Protein AF-A0A7W7DVT3-F1 (afdb_monomer_lite)

Secondary structure (DSSP, 8-state):
--GGGPPPP-SSHHHHHHHHHHHHS-SEEEPPP-TTS---EEEPTTSPPSSPPPPPTTTPPTT-GGGTTS-TT----TTTS---------PPPPTTGGG-S---------TTTTTTTT-----S-----SSPPP-TTS-S------TT-----

Organism: NCBI:txid68233

Sequence (153 aa):
MYASRVMTPRGSTAVTGLELMTALHPPTRASEPDATGKRHSEHNPGSLGKDPVDCAPCEAPDGHPLLKDLPRFHVRGPAEKLFEEAYDWARPMTDAECTLLHLVGIDVNVAFAAGANGLIVGLGAPTHVKAPVFDPKLPGSWLVDLSHVDLSG

Radius of gyration: 21.46 Å; chains: 1; bounding box: 48×51×62 Å

Structure (mmCIF, N/CA/C/O backbone):
data_AF-A0A7W7DVT3-F1
#
_entry.id   AF-A0A7W7DVT3-F1
#
loop_
_atom_site.group_PDB
_atom_site.id
_atom_site.type_symbol
_atom_site.label_atom_id
_atom_site.label_alt_id
_atom_site.label_comp_id
_atom_site.label_asym_id
_atom_site.label_entity_id
_atom_site.label_seq_id
_atom_site.pdbx_PDB_ins_code
_atom_site.Cartn_x
_atom_site.Cartn_y
_atom_site.Cartn_z
_atom_site.occupancy
_atom_site.B_iso_or_equiv
_atom_site.auth_seq_id
_atom_site.auth_comp_id
_atom_site.auth_asym_id
_atom_site.auth_atom_id
_atom_site.pdbx_PDB_model_num
ATOM 1 N N . MET A 1 1 ? -2.915 30.188 2.195 1.00 45.78 1 MET A N 1
ATOM 2 C CA . MET A 1 1 ? -3.893 29.075 2.261 1.00 45.78 1 MET A CA 1
ATOM 3 C C . MET A 1 1 ? -3.450 27.789 1.552 1.00 45.78 1 MET A C 1
ATOM 5 O O . MET A 1 1 ? -4.008 26.755 1.874 1.00 45.78 1 MET A O 1
ATOM 9 N N . TYR A 1 2 ? -2.445 27.794 0.661 1.00 32.09 2 TYR A N 1
ATOM 10 C CA . TYR A 1 2 ? -1.896 26.548 0.086 1.00 32.09 2 TYR A CA 1
ATOM 11 C C . TYR A 1 2 ? -0.844 25.875 0.994 1.00 32.09 2 TYR A C 1
ATOM 13 O O . TYR A 1 2 ? -0.822 24.659 1.125 1.00 32.09 2 TYR A O 1
ATOM 21 N N . ALA A 1 3 ? -0.038 26.672 1.709 1.00 38.66 3 ALA A N 1
ATOM 22 C CA . ALA A 1 3 ? 1.042 26.199 2.586 1.00 38.66 3 ALA A CA 1
ATOM 23 C C . ALA A 1 3 ? 0.588 25.342 3.789 1.00 38.66 3 ALA A C 1
ATOM 25 O O . ALA A 1 3 ? 1.394 24.616 4.351 1.00 38.66 3 ALA A O 1
ATOM 26 N N . SER A 1 4 ? -0.693 25.381 4.171 1.00 41.47 4 SER A N 1
ATOM 27 C CA . SER A 1 4 ? -1.256 24.542 5.242 1.00 41.47 4 SER A CA 1
ATOM 28 C C . SER A 1 4 ? -1.693 23.149 4.770 1.00 41.47 4 SER A C 1
ATOM 30 O O . SER A 1 4 ? -2.184 22.367 5.575 1.00 41.47 4 SER A O 1
ATOM 32 N N . ARG A 1 5 ? -1.564 22.848 3.471 1.00 49.44 5 ARG A N 1
ATOM 33 C CA . ARG A 1 5 ? -1.848 21.530 2.873 1.00 49.44 5 ARG A CA 1
ATOM 34 C C . ARG A 1 5 ? -0.581 20.836 2.367 1.00 49.44 5 ARG A C 1
ATOM 36 O O . ARG A 1 5 ? -0.671 19.858 1.636 1.00 49.44 5 ARG A O 1
ATOM 43 N N . VAL A 1 6 ? 0.589 21.367 2.722 1.00 51.88 6 VAL A N 1
ATOM 44 C CA . VAL A 1 6 ? 1.885 20.816 2.330 1.00 51.88 6 VAL A CA 1
ATOM 45 C C . VAL A 1 6 ? 2.438 20.036 3.514 1.00 51.88 6 VAL A C 1
ATOM 47 O O . VAL A 1 6 ? 2.643 20.593 4.591 1.00 51.88 6 VAL A O 1
ATOM 50 N N . MET A 1 7 ? 2.659 18.743 3.314 1.00 59.69 7 MET A N 1
ATOM 51 C CA . MET A 1 7 ? 3.390 17.897 4.247 1.00 59.69 7 MET A CA 1
ATOM 52 C C . MET A 1 7 ? 4.846 17.831 3.797 1.00 59.69 7 MET A C 1
ATOM 54 O O . MET A 1 7 ? 5.118 17.611 2.618 1.00 59.69 7 MET A O 1
ATOM 58 N N . THR A 1 8 ? 5.784 18.012 4.727 1.00 60.88 8 THR A N 1
ATOM 59 C CA . THR A 1 8 ? 7.194 17.720 4.457 1.00 60.88 8 THR A CA 1
ATOM 60 C C . THR A 1 8 ? 7.326 16.227 4.155 1.00 60.88 8 THR A C 1
ATOM 62 O O . THR A 1 8 ? 6.941 15.432 5.019 1.00 60.88 8 THR A O 1
ATOM 65 N N . PRO A 1 9 ? 7.862 15.827 2.987 1.00 56.78 9 PRO A N 1
ATOM 66 C CA . PRO A 1 9 ? 8.040 14.421 2.662 1.00 56.78 9 PRO A CA 1
ATOM 67 C C . PRO A 1 9 ? 8.842 13.715 3.753 1.00 56.78 9 PRO A C 1
ATOM 69 O O . PRO A 1 9 ? 9.884 14.212 4.193 1.00 56.78 9 PRO A O 1
ATOM 72 N N . ARG A 1 10 ? 8.354 12.563 4.210 1.00 55.03 10 ARG A N 1
ATOM 73 C CA . ARG A 1 10 ? 9.084 11.707 5.148 1.00 55.03 10 ARG A CA 1
ATOM 74 C C . ARG A 1 10 ? 9.344 10.368 4.492 1.00 55.03 10 ARG A C 1
ATOM 76 O O . ARG A 1 10 ? 8.411 9.621 4.242 1.00 55.03 10 ARG A O 1
ATOM 83 N N . GLY A 1 11 ? 10.615 10.059 4.250 1.00 61.38 11 GLY A N 1
ATOM 84 C CA . GLY A 1 11 ? 11.004 8.807 3.607 1.00 61.38 11 GLY A CA 1
ATOM 85 C C . GLY A 1 11 ? 10.538 8.751 2.153 1.00 61.38 11 GLY A C 1
ATOM 86 O O . GLY A 1 11 ? 10.803 9.674 1.387 1.00 61.38 11 GLY A O 1
ATOM 87 N N . SER A 1 12 ? 9.871 7.661 1.776 1.00 59.03 12 SER A N 1
ATOM 88 C CA . SER A 1 12 ? 9.345 7.481 0.424 1.00 59.03 12 SER A CA 1
ATOM 89 C C . SER A 1 12 ? 8.022 8.225 0.207 1.00 59.03 12 SER A C 1
ATOM 91 O O . SER A 1 12 ? 7.350 8.702 1.129 1.00 59.03 12 SER A O 1
ATOM 93 N N . THR A 1 13 ? 7.620 8.292 -1.054 1.00 60.53 13 THR A N 1
ATOM 94 C CA . THR A 1 13 ? 6.351 8.872 -1.503 1.00 60.53 13 THR A CA 1
ATOM 95 C C . THR A 1 13 ? 5.156 8.103 -0.928 1.00 60.53 13 THR A C 1
ATOM 97 O O . THR A 1 13 ? 4.165 8.713 -0.531 1.00 60.53 13 THR A O 1
ATOM 100 N N . ALA A 1 14 ? 5.292 6.783 -0.757 1.00 63.56 14 ALA A N 1
ATOM 101 C CA . ALA A 1 14 ? 4.309 5.928 -0.094 1.00 63.56 14 ALA A CA 1
ATOM 102 C C . ALA A 1 14 ? 4.091 6.310 1.382 1.00 63.56 14 ALA A C 1
ATOM 104 O O . ALA A 1 14 ? 2.951 6.438 1.826 1.00 63.56 14 ALA A O 1
ATOM 105 N N . VAL A 1 15 ? 5.172 6.561 2.132 1.00 64.62 15 VAL A N 1
ATOM 106 C CA . VAL A 1 15 ? 5.085 6.991 3.541 1.00 64.62 15 VAL A CA 1
ATOM 107 C C . VAL A 1 15 ? 4.406 8.355 3.643 1.00 64.62 15 VAL A C 1
ATOM 109 O O . VAL A 1 15 ? 3.515 8.551 4.466 1.00 64.62 15 VAL A O 1
ATOM 112 N N . THR A 1 16 ? 4.767 9.282 2.757 1.00 64.81 16 THR A N 1
ATOM 113 C CA . THR A 1 16 ? 4.150 10.616 2.717 1.00 64.81 16 THR A CA 1
ATOM 114 C C . THR A 1 16 ? 2.659 10.543 2.349 1.00 64.81 16 THR A C 1
ATOM 116 O O . THR A 1 16 ? 1.845 11.262 2.927 1.00 64.81 16 THR A O 1
ATOM 119 N N . GLY A 1 17 ? 2.268 9.640 1.442 1.00 65.88 17 GLY A N 1
ATOM 120 C CA . GLY A 1 17 ? 0.866 9.389 1.095 1.00 65.88 17 GLY A CA 1
ATOM 121 C C . GLY A 1 17 ? 0.046 8.819 2.258 1.00 65.88 17 GLY A C 1
ATOM 122 O O . GLY A 1 17 ? -1.067 9.283 2.509 1.00 65.88 17 GLY A O 1
ATOM 123 N N . LEU A 1 18 ? 0.603 7.866 3.010 1.00 71.06 18 LEU A N 1
ATOM 124 C CA . LEU A 1 18 ? -0.043 7.280 4.191 1.00 71.06 18 LEU A CA 1
ATOM 125 C C . LEU A 1 18 ? -0.300 8.322 5.289 1.00 71.06 18 LEU A C 1
ATOM 127 O O . LEU A 1 18 ? -1.388 8.387 5.869 1.00 71.06 18 LEU A O 1
ATOM 131 N N . GLU A 1 19 ? 0.698 9.160 5.548 1.00 72.38 19 GLU A N 1
ATOM 132 C CA . GLU A 1 19 ? 0.609 10.262 6.504 1.00 72.38 19 GLU A CA 1
ATOM 133 C C . GLU A 1 19 ? -0.452 11.285 6.071 1.00 72.38 19 GLU A C 1
ATOM 135 O O . GLU A 1 19 ? -1.255 11.736 6.890 1.00 72.38 19 GLU A O 1
ATOM 140 N N . LEU A 1 20 ? -0.529 11.602 4.773 1.00 71.56 20 LEU A N 1
ATOM 141 C CA . LEU A 1 20 ? -1.568 12.480 4.234 1.00 71.56 20 LEU A CA 1
ATOM 142 C C . LEU A 1 20 ? -2.974 11.881 4.402 1.00 71.56 20 LEU A C 1
ATOM 144 O O . LEU A 1 20 ? -3.882 12.591 4.841 1.00 71.56 20 LEU A O 1
ATOM 148 N N . MET A 1 21 ? -3.161 10.591 4.098 1.00 72.31 21 MET A N 1
ATOM 149 C CA . MET A 1 21 ? -4.440 9.896 4.304 1.00 72.31 21 MET A CA 1
ATOM 150 C C . MET A 1 21 ? -4.856 9.912 5.777 1.00 72.31 21 MET A C 1
ATOM 152 O O . MET A 1 21 ? -6.007 10.211 6.086 1.00 72.31 21 MET A O 1
ATOM 156 N N . THR A 1 22 ? -3.911 9.674 6.686 1.00 75.50 22 THR A N 1
ATOM 157 C CA . THR A 1 22 ? -4.149 9.710 8.137 1.00 75.50 22 THR A CA 1
ATOM 158 C C . THR A 1 22 ? -4.497 11.119 8.621 1.00 75.50 22 THR A C 1
ATOM 160 O O . THR A 1 22 ? -5.393 11.288 9.446 1.00 75.50 22 THR A O 1
ATOM 163 N N . ALA A 1 23 ? -3.828 12.150 8.099 1.00 78.88 23 ALA A N 1
ATOM 164 C CA . ALA A 1 23 ? -4.093 13.539 8.465 1.00 78.88 23 ALA A CA 1
ATOM 165 C C . ALA A 1 23 ? -5.460 14.036 7.961 1.00 78.88 23 ALA A C 1
ATOM 167 O O . ALA A 1 23 ? -6.136 14.788 8.663 1.00 78.88 23 ALA A O 1
ATOM 168 N N . LEU A 1 24 ? -5.870 13.625 6.755 1.00 78.00 24 LEU A N 1
ATOM 169 C CA . LEU A 1 24 ? -7.168 13.984 6.171 1.00 78.00 24 LEU A CA 1
ATOM 170 C C . LEU A 1 24 ? -8.321 13.143 6.731 1.00 78.00 24 LEU A C 1
ATOM 172 O O . LEU A 1 24 ? -9.446 13.636 6.817 1.00 78.00 24 LEU A O 1
ATOM 17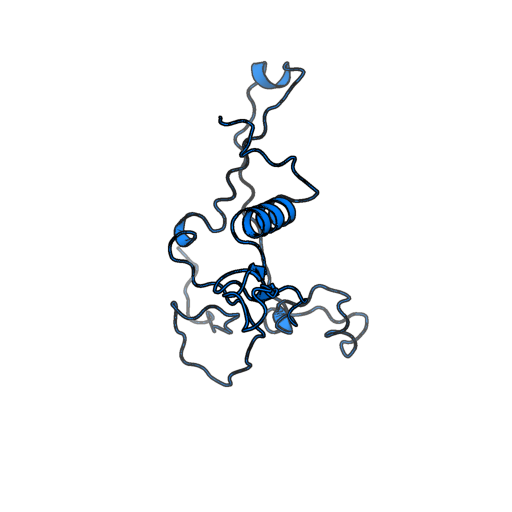6 N N . HIS A 1 25 ? -8.051 11.893 7.107 1.00 78.50 25 HIS A N 1
ATOM 177 C CA . HIS A 1 25 ? -9.048 10.945 7.586 1.00 78.50 25 HIS A CA 1
ATOM 178 C C . HIS A 1 25 ? -8.513 10.155 8.798 1.00 78.50 25 HIS A C 1
ATOM 180 O O . HIS A 1 25 ? -8.100 8.999 8.663 1.00 78.50 25 HIS A O 1
ATOM 186 N N . PRO A 1 26 ? -8.494 10.771 9.998 1.00 83.94 26 PRO A N 1
ATOM 187 C CA . PRO A 1 26 ? -7.863 10.183 11.176 1.00 83.94 26 PRO A CA 1
ATOM 188 C C . PRO A 1 26 ? -8.535 8.868 11.594 1.00 83.94 26 PRO A C 1
ATOM 190 O O . PRO A 1 26 ? -9.744 8.722 11.395 1.00 83.94 26 PRO A O 1
ATOM 193 N N . PRO A 1 27 ? -7.787 7.940 12.229 1.00 83.69 27 PRO A N 1
ATOM 194 C CA . PRO A 1 27 ? -8.247 6.586 12.560 1.00 83.69 27 PRO A CA 1
ATOM 195 C C . PRO A 1 27 ? -9.428 6.552 13.540 1.00 83.69 27 PRO A C 1
ATOM 197 O O . PRO A 1 27 ? -10.161 5.562 13.633 1.00 83.69 27 PRO A O 1
ATOM 200 N N . THR A 1 28 ? -9.606 7.637 14.296 1.00 88.38 28 THR A N 1
ATOM 201 C CA . THR A 1 28 ? -10.647 7.768 15.310 1.00 88.38 28 THR A CA 1
ATOM 202 C C . THR A 1 28 ? -11.378 9.097 15.207 1.00 88.38 28 THR A C 1
ATOM 204 O O . THR A 1 28 ? -10.762 10.131 14.944 1.00 88.38 28 THR A O 1
ATOM 207 N N . ARG A 1 29 ? -12.676 9.079 15.508 1.00 88.56 29 ARG A N 1
ATOM 208 C CA . ARG A 1 29 ? -13.543 10.248 15.677 1.00 88.56 29 ARG A CA 1
ATOM 209 C C . ARG A 1 29 ? -14.118 10.274 17.093 1.00 88.56 29 ARG A C 1
ATOM 211 O O . ARG A 1 29 ? -14.165 9.251 17.770 1.00 88.56 29 ARG A O 1
ATOM 218 N N . ALA A 1 30 ? -14.575 11.437 17.543 1.00 91.12 30 ALA A N 1
ATOM 219 C CA . ALA A 1 30 ? -15.290 11.531 18.811 1.00 91.12 30 ALA A CA 1
ATOM 220 C C . ALA A 1 30 ? -16.721 10.981 18.663 1.00 91.12 30 ALA A C 1
ATOM 222 O O . ALA A 1 30 ? -17.431 11.366 17.732 1.00 91.12 30 ALA A O 1
ATOM 223 N N . SER A 1 31 ? -17.145 10.127 19.594 1.00 89.81 31 SER A N 1
ATOM 224 C CA . SER A 1 31 ? -18.513 9.615 19.697 1.00 89.81 31 SER A CA 1
ATOM 225 C C . SER A 1 31 ? -19.520 10.727 20.000 1.00 89.81 31 SER A C 1
ATOM 227 O O . SER A 1 31 ? -19.157 11.865 20.342 1.00 89.81 31 SER A O 1
ATOM 229 N N . GLU A 1 32 ? -20.808 10.383 19.954 1.00 90.12 32 GLU A N 1
ATOM 230 C CA . GLU A 1 32 ? -21.819 11.166 20.664 1.00 90.12 32 GLU A CA 1
ATOM 231 C C . GLU A 1 32 ? -21.531 11.178 22.180 1.00 90.12 32 GLU A C 1
ATOM 233 O O . GLU A 1 32 ? -20.916 10.236 22.695 1.00 90.12 32 GLU A O 1
ATOM 238 N N . PRO A 1 33 ? -21.904 12.251 22.904 1.00 91.88 33 PRO A N 1
ATOM 239 C CA . PRO A 1 33 ? -21.742 12.304 24.352 1.00 91.88 33 PRO A CA 1
ATOM 240 C C . PRO A 1 33 ? -22.552 11.201 25.040 1.00 91.88 33 PRO A C 1
ATOM 242 O O . PRO A 1 33 ? -23.719 10.990 24.716 1.00 91.88 33 PRO A O 1
ATOM 245 N N . ASP A 1 34 ? -21.948 10.529 26.015 1.00 89.81 34 ASP A N 1
ATOM 246 C CA . ASP A 1 34 ? -22.655 9.582 26.873 1.00 89.81 34 ASP A CA 1
ATOM 247 C C . ASP A 1 34 ? -23.604 10.291 27.862 1.00 89.81 34 ASP A C 1
ATOM 249 O O . ASP A 1 34 ? -23.727 11.518 27.884 1.00 89.81 34 ASP A O 1
ATOM 253 N N . ALA A 1 35 ? -24.257 9.518 28.735 1.00 90.38 35 ALA A N 1
ATOM 254 C CA . ALA A 1 35 ? -25.168 10.041 29.757 1.00 90.38 35 ALA A CA 1
ATOM 255 C C . ALA A 1 35 ? -24.517 11.053 30.727 1.00 90.38 35 ALA A C 1
ATOM 257 O O . ALA A 1 35 ? -25.226 11.789 31.410 1.00 90.38 35 ALA A O 1
ATOM 258 N N . THR A 1 36 ? -23.182 11.106 30.789 1.00 91.12 36 THR A N 1
ATOM 259 C CA . THR A 1 36 ? -22.405 12.058 31.600 1.00 91.12 36 THR A CA 1
ATOM 260 C C . THR A 1 36 ? -21.867 13.240 30.785 1.00 91.12 36 THR A C 1
ATOM 262 O O . THR A 1 36 ? -21.160 14.092 31.319 1.00 91.12 36 THR A O 1
ATOM 265 N N . GLY A 1 37 ? -22.199 13.315 29.492 1.00 89.62 37 GLY A N 1
ATOM 266 C CA . GLY A 1 37 ? -21.714 14.336 28.565 1.00 89.62 37 GLY A CA 1
ATOM 267 C C . GLY A 1 37 ? -20.294 14.082 28.048 1.00 89.62 37 GLY A C 1
ATOM 268 O O . GLY A 1 37 ? -19.740 14.933 27.344 1.00 89.62 37 GLY A O 1
ATOM 269 N N . LYS A 1 38 ? -19.686 12.933 28.366 1.00 91.81 38 LYS A N 1
ATOM 270 C CA . LYS A 1 38 ? -18.329 12.592 27.934 1.00 91.81 38 LYS A CA 1
ATOM 271 C C . LYS A 1 38 ? -18.364 11.939 26.556 1.00 91.81 38 LYS A C 1
ATOM 273 O O . LYS A 1 38 ? -19.147 11.030 26.303 1.00 91.81 38 LYS A O 1
ATOM 278 N N . ARG A 1 39 ? -17.484 12.392 25.663 1.00 92.06 39 ARG A N 1
ATOM 279 C CA . ARG A 1 39 ? -17.254 11.756 24.360 1.00 92.06 39 ARG A CA 1
ATOM 280 C C . ARG A 1 39 ? -16.121 10.743 24.459 1.00 92.06 39 ARG A C 1
ATOM 282 O O . ARG A 1 39 ? -15.133 10.971 25.162 1.00 92.06 39 ARG A O 1
ATOM 289 N N . HIS A 1 40 ? -16.256 9.657 23.718 1.00 90.06 40 HIS A N 1
ATOM 290 C CA . HIS A 1 40 ? -15.296 8.565 23.635 1.00 90.06 40 HIS A CA 1
ATOM 291 C C . HIS A 1 40 ? -14.645 8.551 22.257 1.00 90.06 40 HIS A C 1
ATOM 293 O O . HIS A 1 40 ? -15.158 9.130 21.302 1.00 90.06 40 HIS A O 1
ATOM 299 N N . SER A 1 41 ? -13.478 7.926 22.162 1.00 90.12 41 SER A N 1
ATOM 300 C CA . SER A 1 41 ? -12.824 7.712 20.875 1.00 90.12 41 SER A CA 1
ATOM 301 C C . SER A 1 41 ? -13.445 6.491 20.199 1.00 90.12 41 SER A C 1
ATOM 303 O O . SER A 1 41 ? -13.452 5.410 20.786 1.00 90.12 41 SER A O 1
ATOM 305 N N . GLU A 1 42 ? -13.966 6.659 18.988 1.00 89.38 42 GLU A N 1
ATOM 306 C CA . GLU A 1 42 ? -14.549 5.596 18.165 1.00 89.38 42 GLU A CA 1
ATOM 307 C C . GLU A 1 42 ? -13.828 5.503 16.823 1.00 89.38 42 GLU A C 1
ATOM 309 O O . GLU A 1 42 ? -13.311 6.500 16.323 1.00 89.38 42 GLU A O 1
ATOM 314 N N . HIS A 1 43 ? -13.821 4.322 16.201 1.00 86.50 43 HIS A N 1
ATOM 315 C CA . HIS A 1 43 ? -13.240 4.148 14.869 1.00 86.50 43 HIS A CA 1
ATOM 316 C C . HIS A 1 43 ? -13.936 5.050 13.842 1.00 86.50 43 HIS A C 1
ATOM 318 O O . HIS A 1 43 ? -15.164 5.121 13.801 1.00 86.50 43 HIS A O 1
ATOM 324 N N . ASN A 1 44 ? -13.168 5.755 13.017 1.00 84.88 44 ASN A N 1
ATOM 325 C CA . ASN A 1 44 ? -13.716 6.609 11.972 1.00 84.88 44 ASN A CA 1
ATOM 326 C C . ASN A 1 44 ? -14.020 5.773 10.706 1.00 84.88 44 ASN A C 1
ATOM 328 O O . ASN A 1 44 ? -13.100 5.187 10.146 1.00 84.88 44 ASN A O 1
ATOM 332 N N . PRO A 1 45 ? -15.270 5.666 10.224 1.00 82.25 45 PRO A N 1
ATOM 333 C CA . PRO A 1 45 ? -15.607 4.727 9.161 1.00 82.25 45 PRO A CA 1
ATOM 334 C C . PRO A 1 45 ? -14.913 5.134 7.863 1.00 82.25 45 PRO A C 1
ATOM 336 O O . PRO A 1 45 ? -15.053 6.271 7.425 1.00 82.25 45 PRO A O 1
ATOM 339 N N . GLY A 1 46 ? -14.169 4.216 7.249 1.00 73.94 46 GLY A N 1
ATOM 340 C CA . GLY A 1 46 ? -13.385 4.512 6.047 1.00 73.94 46 GLY A CA 1
ATOM 341 C C . GLY A 1 46 ? -12.011 5.132 6.323 1.00 73.94 46 GLY A C 1
ATOM 342 O O . GLY A 1 46 ? -11.300 5.462 5.379 1.00 73.94 46 GLY A O 1
ATOM 343 N N . SER A 1 47 ? -11.609 5.303 7.589 1.00 78.19 47 SER A N 1
ATOM 344 C CA . SER A 1 47 ? -10.214 5.592 7.925 1.00 78.19 47 SER A CA 1
ATOM 345 C C . SER A 1 47 ? -9.372 4.326 7.891 1.00 78.19 47 SER A C 1
ATOM 347 O O . SER A 1 47 ? -9.871 3.211 8.043 1.00 78.19 47 SER A O 1
ATOM 349 N N . LEU A 1 48 ? -8.060 4.515 7.805 1.00 75.62 48 LEU A N 1
ATOM 350 C CA . LEU A 1 48 ? -7.119 3.457 8.140 1.00 75.62 48 LEU A CA 1
ATOM 351 C C . LEU A 1 48 ? -7.330 3.017 9.598 1.00 75.62 48 LEU A C 1
ATOM 353 O O . LEU A 1 48 ? -7.741 3.813 10.454 1.00 75.62 48 LEU A O 1
ATOM 357 N N . GLY A 1 49 ? -7.092 1.733 9.863 1.00 73.00 49 GLY A N 1
ATOM 358 C CA . GLY A 1 49 ? -7.106 1.182 11.214 1.00 73.00 49 GLY A CA 1
ATOM 359 C C . GLY A 1 49 ? -5.993 1.779 12.080 1.00 73.00 49 GLY A C 1
ATOM 360 O O . GLY A 1 49 ? -5.027 2.352 11.580 1.00 73.00 49 GLY A O 1
ATOM 361 N N . LYS A 1 50 ? -6.132 1.653 13.403 1.00 73.94 50 LYS A N 1
ATOM 362 C CA . LYS A 1 50 ? -5.078 2.048 14.352 1.00 73.94 50 LYS A CA 1
ATOM 363 C C . LYS A 1 50 ? -3.967 1.000 14.439 1.00 73.94 50 LYS A C 1
ATOM 365 O O . LYS A 1 50 ? -2.814 1.344 14.688 1.00 73.94 50 LYS A O 1
ATOM 370 N N . ASP A 1 51 ? -4.345 -0.258 14.265 1.00 79.12 51 ASP A N 1
ATOM 371 C CA . ASP A 1 51 ? -3.472 -1.404 14.451 1.00 79.12 51 ASP A CA 1
ATOM 372 C C . ASP A 1 51 ? -3.016 -1.948 13.091 1.00 79.12 51 ASP A C 1
ATOM 374 O O . ASP A 1 51 ? -3.772 -1.864 12.115 1.00 79.12 51 ASP A O 1
ATOM 378 N N . PRO A 1 52 ? -1.793 -2.501 13.004 1.00 72.50 52 PRO A N 1
ATOM 379 C CA . PRO A 1 52 ? -1.334 -3.184 11.805 1.00 72.50 52 PRO A CA 1
ATOM 380 C C . PRO A 1 52 ? -2.299 -4.302 11.419 1.00 72.50 52 PRO A C 1
ATOM 382 O O . PRO A 1 52 ? -2.768 -5.057 12.269 1.00 72.50 52 PRO A O 1
ATOM 385 N N . VAL A 1 53 ? -2.564 -4.414 10.124 1.00 78.31 53 VAL A N 1
ATOM 386 C CA . VAL A 1 53 ? -3.332 -5.516 9.554 1.00 78.31 53 VAL A CA 1
ATOM 387 C C . VAL A 1 53 ? -2.347 -6.551 9.026 1.00 78.31 53 VAL A C 1
ATOM 389 O O . VAL A 1 53 ? -1.360 -6.190 8.383 1.00 78.31 53 VAL A O 1
ATOM 392 N N . ASP A 1 54 ? -2.609 -7.830 9.292 1.00 81.56 54 ASP A N 1
ATOM 393 C CA . ASP A 1 54 ? -1.808 -8.913 8.725 1.00 81.56 54 ASP A CA 1
ATOM 394 C C . ASP A 1 54 ? -1.896 -8.874 7.194 1.00 81.56 54 ASP A C 1
ATOM 396 O O . ASP A 1 54 ? -2.985 -8.887 6.620 1.00 81.56 54 ASP A O 1
ATOM 400 N N . CYS A 1 55 ? -0.743 -8.810 6.529 1.00 81.00 55 CYS A N 1
ATOM 401 C CA . CYS A 1 55 ? -0.677 -8.826 5.070 1.00 81.00 55 CYS A CA 1
ATOM 402 C C . CYS A 1 55 ? -1.025 -10.210 4.505 1.00 81.00 55 CYS A C 1
ATOM 404 O O . CYS A 1 55 ? -0.881 -11.238 5.181 1.00 81.00 55 CYS A O 1
ATOM 406 N N . ALA A 1 56 ? -1.449 -10.257 3.238 1.00 85.00 56 ALA A N 1
ATOM 407 C CA . ALA A 1 56 ? -1.580 -11.538 2.555 1.00 85.00 56 ALA A CA 1
ATOM 408 C C . ALA A 1 56 ? -0.186 -12.189 2.416 1.00 85.00 56 ALA A C 1
ATOM 410 O O . ALA A 1 56 ? 0.803 -11.479 2.228 1.00 85.00 56 ALA A O 1
ATOM 411 N N . PRO A 1 57 ? -0.055 -13.529 2.455 1.00 85.06 57 PRO A N 1
ATOM 412 C CA . PRO A 1 57 ? 1.257 -14.181 2.384 1.00 85.06 57 PRO A CA 1
ATOM 413 C C . PRO A 1 57 ? 2.114 -13.762 1.174 1.00 85.06 57 PRO A C 1
ATOM 415 O O . PRO A 1 57 ? 3.325 -13.597 1.305 1.00 85.06 57 PRO A O 1
ATOM 418 N N . CYS A 1 58 ? 1.485 -13.530 0.015 1.00 83.31 58 CYS A N 1
ATOM 419 C CA . CYS A 1 58 ? 2.143 -13.040 -1.201 1.00 83.31 58 CYS A CA 1
ATOM 420 C C . CYS A 1 58 ? 2.591 -11.572 -1.129 1.00 83.31 58 CYS A C 1
ATOM 422 O O . CYS A 1 58 ? 3.507 -11.181 -1.848 1.00 83.31 58 CYS A O 1
ATOM 424 N N . GLU A 1 59 ? 1.970 -10.765 -0.272 1.00 82.56 59 GLU A N 1
ATOM 425 C CA . GLU A 1 59 ? 2.306 -9.353 -0.042 1.00 82.56 59 GLU A CA 1
ATOM 426 C C . GLU A 1 59 ? 3.426 -9.191 0.995 1.00 82.56 59 GLU A C 1
ATOM 428 O O . GLU A 1 59 ? 4.037 -8.128 1.098 1.00 82.56 59 GLU A O 1
ATOM 433 N N . ALA A 1 60 ? 3.719 -10.241 1.769 1.00 87.12 60 ALA A N 1
ATOM 434 C CA . ALA A 1 60 ? 4.720 -10.176 2.820 1.00 87.12 60 ALA A CA 1
ATOM 435 C C . ALA A 1 60 ? 6.118 -9.869 2.235 1.00 87.12 60 ALA A C 1
ATOM 437 O O . ALA A 1 60 ? 6.576 -10.578 1.326 1.00 87.12 60 ALA A O 1
ATOM 438 N N . PRO A 1 61 ? 6.842 -8.856 2.748 1.00 82.50 61 PRO A N 1
ATOM 439 C CA . PRO A 1 61 ? 8.197 -8.549 2.296 1.00 82.50 61 PRO A CA 1
ATOM 440 C C . PRO A 1 61 ? 9.190 -9.643 2.712 1.00 82.50 61 PRO A C 1
ATOM 442 O O . PRO A 1 61 ? 8.941 -10.415 3.639 1.00 82.50 61 PRO A O 1
ATOM 445 N N . ASP A 1 62 ? 10.340 -9.716 2.035 1.00 81.56 62 ASP A N 1
ATOM 446 C CA . ASP A 1 62 ? 11.389 -10.678 2.395 1.00 81.56 62 ASP A CA 1
ATOM 447 C C . ASP A 1 62 ? 11.860 -10.439 3.844 1.00 81.56 62 ASP A C 1
ATOM 449 O O . ASP A 1 62 ? 12.094 -9.306 4.260 1.00 81.56 62 ASP A O 1
ATOM 453 N N . GLY A 1 63 ? 11.960 -11.513 4.636 1.00 80.06 63 GLY A N 1
ATOM 454 C CA . GLY A 1 63 ? 12.289 -11.440 6.067 1.00 80.06 63 GLY A CA 1
ATOM 455 C C . GLY A 1 63 ? 11.101 -11.190 7.008 1.00 80.06 63 GLY A C 1
ATOM 456 O O . GLY A 1 63 ? 11.295 -11.175 8.224 1.00 80.06 63 GLY A O 1
ATOM 457 N N . HIS A 1 64 ? 9.875 -11.038 6.494 1.00 85.69 64 HIS A N 1
ATOM 458 C CA . HIS A 1 64 ? 8.679 -10.927 7.333 1.00 85.69 64 HIS A CA 1
ATOM 459 C C . HIS A 1 64 ? 8.436 -12.215 8.154 1.00 85.69 64 HIS A C 1
ATOM 461 O O . HIS A 1 64 ? 8.602 -13.310 7.611 1.00 85.69 64 HIS A O 1
ATOM 467 N N . PRO A 1 65 ? 7.973 -12.146 9.422 1.00 86.94 65 PRO A N 1
ATOM 468 C CA . PRO A 1 65 ? 7.726 -13.333 10.253 1.00 86.94 65 PRO A CA 1
ATOM 469 C C . PRO A 1 65 ? 6.750 -14.360 9.659 1.00 86.94 65 PRO A C 1
ATOM 471 O O . PRO A 1 65 ? 6.855 -15.545 9.967 1.00 86.94 65 PRO A O 1
ATOM 474 N N . LEU A 1 66 ? 5.829 -13.931 8.787 1.00 86.38 66 LEU A N 1
ATOM 475 C CA . LEU A 1 66 ? 4.936 -14.838 8.041 1.00 86.38 66 LEU A CA 1
ATOM 476 C C . LEU A 1 66 ? 5.693 -15.794 7.108 1.00 86.38 66 LEU A C 1
ATOM 478 O O . LEU A 1 66 ? 5.164 -16.837 6.745 1.00 86.38 66 LEU A O 1
ATOM 482 N N . LEU A 1 67 ? 6.927 -15.454 6.734 1.00 86.62 67 LEU A N 1
ATOM 483 C CA . LEU A 1 67 ? 7.774 -16.232 5.834 1.00 86.62 67 LEU A CA 1
ATOM 484 C C . LEU A 1 67 ? 8.785 -17.114 6.583 1.00 86.62 67 LEU A C 1
ATOM 486 O O . LEU A 1 67 ? 9.651 -17.713 5.952 1.00 86.62 67 LEU A O 1
ATOM 490 N N . LYS A 1 68 ? 8.704 -17.201 7.920 1.00 87.25 68 LYS A N 1
ATOM 491 C CA . LYS A 1 68 ? 9.684 -17.915 8.764 1.00 87.25 68 LYS A CA 1
ATOM 492 C C . LYS A 1 68 ? 9.860 -19.398 8.413 1.00 87.25 68 LYS A C 1
ATOM 494 O O . LYS A 1 68 ? 10.914 -19.960 8.690 1.00 87.25 68 LYS A O 1
ATOM 499 N N . ASP A 1 69 ? 8.824 -20.014 7.847 1.00 88.62 69 ASP A N 1
ATOM 500 C CA . ASP A 1 69 ? 8.802 -21.438 7.510 1.00 88.62 69 ASP A CA 1
ATOM 501 C C . ASP A 1 69 ? 9.363 -21.703 6.097 1.00 88.62 69 ASP A C 1
ATOM 503 O O . ASP A 1 69 ? 9.517 -22.858 5.698 1.00 88.62 69 ASP A O 1
ATOM 507 N N . LEU A 1 70 ? 9.709 -20.650 5.340 1.00 85.69 70 LEU A N 1
ATOM 508 C CA . LEU A 1 70 ? 10.379 -20.790 4.051 1.00 85.69 70 LEU A CA 1
ATOM 509 C C . LEU A 1 70 ? 11.869 -21.130 4.234 1.00 85.69 70 LEU A C 1
ATOM 511 O O . LEU A 1 70 ? 12.536 -20.586 5.120 1.00 85.69 70 LEU A O 1
ATOM 515 N N . PRO A 1 71 ? 12.439 -21.995 3.374 1.00 87.38 71 PRO A N 1
ATOM 516 C CA . PRO A 1 71 ? 13.866 -22.288 3.400 1.00 87.38 71 PRO A CA 1
ATOM 517 C C . PRO A 1 71 ? 14.726 -21.025 3.241 1.00 87.38 71 PRO A C 1
ATOM 519 O O . PRO A 1 71 ? 14.414 -20.136 2.454 1.00 87.38 71 PRO A O 1
ATOM 522 N N . ARG A 1 72 ? 15.880 -20.987 3.922 1.00 77.19 72 ARG A N 1
ATOM 523 C CA . ARG A 1 72 ? 16.804 -19.830 3.991 1.00 77.19 72 ARG A CA 1
ATOM 524 C C . ARG A 1 72 ? 17.254 -19.258 2.633 1.00 77.19 72 ARG A C 1
ATOM 526 O O . ARG A 1 72 ? 17.663 -18.104 2.577 1.00 77.19 72 ARG A O 1
ATOM 533 N N . PHE A 1 73 ? 17.202 -20.052 1.566 1.00 83.00 73 PHE A N 1
ATOM 534 C CA . PHE A 1 73 ? 17.587 -19.658 0.204 1.00 83.00 73 PHE A CA 1
ATOM 535 C C . PHE A 1 73 ? 16.457 -19.876 -0.812 1.00 83.00 73 PHE A C 1
ATOM 537 O O . PHE A 1 73 ? 16.715 -20.009 -2.007 1.00 83.00 73 PHE A O 1
ATOM 544 N N . HIS A 1 74 ? 15.210 -19.964 -0.342 1.00 86.88 74 HIS A N 1
ATOM 545 C CA . HIS A 1 74 ? 14.051 -20.103 -1.214 1.00 86.88 74 HIS A CA 1
ATOM 546 C C . HIS A 1 74 ? 13.827 -18.816 -2.004 1.00 86.88 74 HIS A C 1
ATOM 548 O O . HIS A 1 74 ? 13.620 -17.748 -1.427 1.00 86.88 74 HIS A O 1
ATOM 554 N N . VAL A 1 75 ? 13.864 -18.923 -3.329 1.00 86.94 75 VAL A N 1
ATOM 555 C CA . VAL A 1 75 ? 13.505 -17.823 -4.222 1.00 86.94 75 VAL A CA 1
ATOM 556 C C . VAL A 1 75 ? 12.004 -17.908 -4.455 1.00 86.94 75 VAL A C 1
ATOM 558 O O . VAL A 1 75 ? 11.540 -18.820 -5.135 1.00 86.94 75 VAL A O 1
ATOM 561 N N . ARG A 1 76 ? 11.252 -16.970 -3.873 1.00 88.06 76 ARG A N 1
ATOM 562 C CA . ARG A 1 76 ? 9.791 -16.931 -4.003 1.00 88.06 76 ARG A CA 1
ATOM 563 C C . ARG A 1 76 ? 9.387 -16.715 -5.459 1.00 88.06 76 ARG A C 1
ATOM 565 O O . ARG A 1 76 ? 9.804 -15.733 -6.074 1.00 88.06 76 ARG A O 1
ATOM 572 N N . GLY A 1 77 ? 8.583 -17.634 -5.989 1.00 83.81 77 GLY A N 1
ATOM 573 C CA . GLY A 1 77 ? 8.054 -17.548 -7.350 1.00 83.81 77 GLY A CA 1
ATOM 574 C C . GLY A 1 77 ? 6.823 -16.633 -7.464 1.00 83.81 77 GLY A C 1
ATOM 575 O O . GLY A 1 77 ? 6.326 -16.139 -6.450 1.00 83.81 77 GLY A O 1
ATOM 576 N N . PRO A 1 78 ? 6.260 -16.460 -8.677 1.00 77.12 78 PRO A N 1
ATOM 577 C CA . PRO A 1 78 ? 5.080 -15.614 -8.915 1.00 77.12 78 PRO A CA 1
ATOM 578 C C . PRO A 1 78 ? 3.834 -15.996 -8.098 1.00 77.12 78 PRO A C 1
ATOM 580 O O . PRO A 1 78 ? 2.974 -15.161 -7.853 1.00 77.12 78 PRO A O 1
ATOM 583 N N . ALA A 1 79 ? 3.731 -17.254 -7.656 1.00 77.06 79 ALA A N 1
ATOM 584 C CA . ALA A 1 79 ? 2.635 -17.722 -6.805 1.00 77.06 79 ALA A CA 1
ATOM 585 C C . ALA A 1 79 ? 2.815 -17.372 -5.312 1.00 77.06 79 ALA A C 1
ATOM 587 O O . ALA A 1 79 ? 1.883 -17.523 -4.527 1.00 77.06 79 ALA A O 1
ATOM 588 N N . GLU A 1 80 ? 4.012 -16.943 -4.904 1.00 80.56 80 GLU A N 1
ATOM 589 C CA . GLU A 1 80 ? 4.412 -16.779 -3.497 1.00 80.56 80 GLU A CA 1
ATOM 590 C C . GLU A 1 80 ? 4.797 -15.339 -3.142 1.00 80.56 80 GLU A C 1
ATOM 592 O O . GLU A 1 80 ? 4.981 -15.011 -1.966 1.00 80.56 80 GLU A O 1
ATOM 597 N N . LYS A 1 81 ? 4.968 -14.481 -4.150 1.00 84.12 81 LYS A N 1
ATOM 598 C CA . LYS A 1 81 ? 5.365 -13.086 -3.984 1.00 84.12 81 LYS A CA 1
ATOM 599 C C . LYS A 1 81 ? 4.698 -12.227 -5.052 1.00 84.12 81 LYS A C 1
ATOM 601 O O . LYS A 1 81 ? 4.762 -12.553 -6.235 1.00 84.12 81 LYS A O 1
ATOM 606 N N . LEU A 1 82 ? 4.116 -11.108 -4.630 1.00 76.25 82 LEU A N 1
ATOM 607 C CA . LEU A 1 82 ? 3.767 -10.030 -5.544 1.00 76.25 82 LEU A CA 1
ATOM 608 C C . LEU A 1 82 ? 5.043 -9.424 -6.121 1.00 76.25 82 LEU A C 1
ATOM 610 O O . LEU A 1 82 ? 5.937 -8.994 -5.386 1.00 76.25 82 LEU A O 1
ATOM 614 N N . PHE A 1 83 ? 5.112 -9.391 -7.445 1.00 69.88 83 PHE A N 1
ATOM 615 C CA . PHE A 1 83 ? 6.150 -8.671 -8.157 1.00 69.88 83 PHE A CA 1
ATOM 616 C C . PHE A 1 83 ? 5.578 -7.324 -8.593 1.00 69.88 83 PHE A C 1
ATOM 618 O O . PHE A 1 83 ? 4.813 -7.247 -9.550 1.00 69.88 83 PHE A O 1
ATOM 625 N N . GLU A 1 84 ? 5.898 -6.283 -7.829 1.00 66.25 84 GLU A N 1
ATOM 626 C CA . GLU A 1 84 ? 5.540 -4.902 -8.141 1.00 66.25 84 GLU A CA 1
ATOM 627 C C . GLU A 1 84 ? 6.755 -4.207 -8.763 1.00 66.25 84 GLU A C 1
ATOM 629 O O . GLU A 1 84 ? 7.846 -4.223 -8.190 1.00 66.25 84 GLU A O 1
ATOM 634 N N . GLU A 1 85 ? 6.571 -3.607 -9.938 1.00 62.16 85 GLU A N 1
ATOM 635 C CA . GLU A 1 85 ? 7.571 -2.771 -10.599 1.00 62.16 85 GLU A CA 1
ATOM 636 C C . GLU A 1 85 ? 6.984 -1.368 -10.769 1.00 62.16 85 GLU A C 1
ATOM 638 O O . GLU A 1 85 ? 5.952 -1.184 -11.419 1.00 62.16 85 GLU A O 1
ATOM 643 N N . ALA A 1 86 ? 7.622 -0.375 -10.147 1.00 62.31 86 ALA A N 1
ATOM 644 C CA . ALA A 1 86 ? 7.254 1.017 -10.343 1.00 62.31 86 ALA A CA 1
ATOM 645 C C . ALA A 1 86 ? 7.731 1.461 -11.730 1.00 62.31 86 ALA A C 1
ATOM 647 O O . ALA A 1 86 ? 8.910 1.340 -12.063 1.00 62.31 86 ALA A O 1
ATOM 648 N N . TYR A 1 87 ? 6.815 1.984 -12.544 1.00 56.78 87 TYR A N 1
ATOM 649 C CA . TYR A 1 87 ? 7.200 2.636 -13.788 1.00 56.78 87 TYR A CA 1
ATOM 650 C C . TYR A 1 87 ? 7.751 4.029 -13.475 1.00 56.78 87 TYR A C 1
ATOM 652 O O . TYR A 1 87 ? 7.002 5.002 -13.361 1.00 56.78 87 TYR A O 1
ATOM 660 N N . ASP A 1 88 ? 9.071 4.110 -13.329 1.00 64.62 88 ASP A N 1
ATOM 661 C CA . ASP A 1 88 ? 9.775 5.368 -13.113 1.00 64.62 88 ASP A CA 1
ATOM 662 C C . ASP A 1 88 ? 10.042 6.056 -14.456 1.00 64.62 88 ASP A C 1
ATOM 664 O O . ASP A 1 88 ? 10.892 5.641 -15.247 1.00 64.62 88 ASP A O 1
ATOM 668 N N . TRP A 1 89 ? 9.319 7.145 -14.716 1.00 70.38 89 TRP A N 1
ATOM 669 C CA . TRP A 1 89 ? 9.565 8.009 -15.866 1.00 70.38 89 TRP A CA 1
ATOM 670 C C . TRP A 1 89 ? 10.033 9.388 -15.417 1.00 70.38 89 TRP A C 1
ATOM 672 O O . TRP A 1 89 ? 9.386 10.058 -14.613 1.00 70.38 89 TRP A O 1
ATOM 682 N N . ALA A 1 90 ? 11.130 9.848 -16.009 1.00 73.81 90 ALA A N 1
ATOM 683 C CA . ALA A 1 90 ? 11.577 11.226 -15.913 1.00 73.81 90 ALA A CA 1
ATOM 684 C C . ALA A 1 90 ? 11.912 11.740 -17.311 1.00 73.81 90 ALA A C 1
ATOM 686 O O . ALA A 1 90 ? 12.570 11.053 -18.098 1.00 73.81 90 ALA A O 1
ATOM 687 N N . ARG A 1 91 ? 11.503 12.975 -17.625 1.00 83.94 91 AR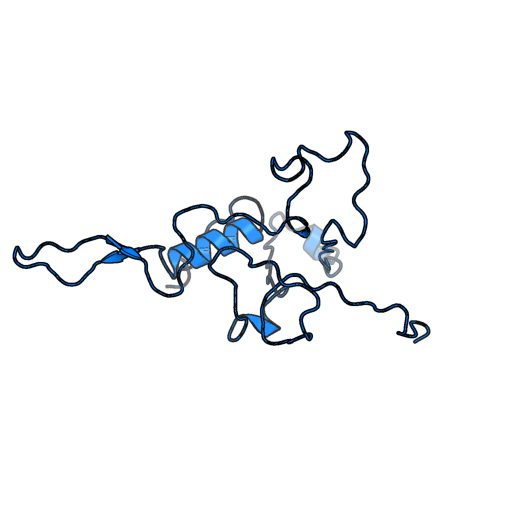G A N 1
ATOM 688 C CA . ARG A 1 91 ? 12.032 13.624 -18.825 1.00 83.94 91 ARG A CA 1
ATOM 689 C C . ARG A 1 91 ? 13.522 13.937 -18.633 1.00 83.94 91 ARG A C 1
ATOM 691 O O . ARG A 1 91 ? 13.924 14.290 -17.522 1.00 83.94 91 ARG A O 1
ATOM 698 N N . PRO A 1 92 ? 14.326 13.924 -19.705 1.00 84.44 92 PRO A N 1
ATOM 699 C CA . PRO A 1 92 ? 15.676 14.469 -19.657 1.00 84.44 92 PRO A CA 1
ATOM 700 C C . PRO A 1 92 ? 15.674 15.945 -19.222 1.00 84.44 92 PRO A C 1
ATOM 702 O O . PRO A 1 92 ? 14.821 16.735 -19.652 1.00 84.44 92 PRO A O 1
ATOM 705 N N . MET A 1 93 ? 16.632 16.316 -18.369 1.00 85.06 93 MET A N 1
ATOM 706 C CA . MET A 1 93 ? 16.894 17.717 -18.033 1.00 85.06 93 MET A CA 1
ATOM 707 C C . MET A 1 93 ? 17.574 18.419 -19.209 1.00 85.06 93 MET A C 1
ATOM 709 O O . MET A 1 93 ? 18.354 17.812 -19.941 1.00 85.06 93 MET A O 1
ATOM 713 N N . THR A 1 94 ? 17.273 19.700 -19.390 1.00 90.12 94 THR A N 1
ATOM 714 C CA . THR A 1 94 ? 18.008 20.557 -20.328 1.00 90.12 94 THR A CA 1
ATOM 715 C C . THR A 1 94 ? 19.302 21.067 -19.689 1.00 90.12 94 THR A C 1
ATOM 717 O O . THR A 1 94 ? 19.392 21.177 -18.466 1.00 90.12 94 THR A O 1
ATOM 720 N N . ASP A 1 95 ? 20.287 21.456 -20.502 1.00 91.12 95 ASP A N 1
ATOM 721 C CA . ASP A 1 95 ? 21.570 21.978 -20.001 1.00 91.12 95 ASP A CA 1
ATOM 722 C C . ASP A 1 95 ? 21.399 23.191 -19.073 1.00 91.12 95 ASP A C 1
ATOM 724 O O . ASP A 1 95 ? 22.107 23.319 -18.078 1.00 91.12 95 ASP A O 1
ATOM 728 N N . ALA A 1 96 ? 20.427 24.063 -19.363 1.00 88.81 96 ALA A N 1
ATOM 729 C CA . ALA A 1 96 ? 20.125 25.225 -18.531 1.00 88.81 96 ALA A CA 1
ATOM 730 C C . ALA A 1 96 ? 19.608 24.821 -17.140 1.00 88.81 96 ALA A C 1
ATOM 732 O O . ALA A 1 96 ? 19.992 25.425 -16.137 1.00 88.81 96 ALA A O 1
ATOM 733 N N . GLU A 1 97 ? 18.781 23.779 -17.060 1.00 85.50 97 GLU A N 1
ATOM 734 C CA . GLU A 1 97 ? 18.229 23.277 -15.796 1.00 85.50 97 GLU A CA 1
ATOM 735 C C . GLU A 1 97 ? 19.311 22.652 -14.915 1.00 85.50 97 GLU A C 1
ATOM 737 O O . GLU A 1 97 ? 19.292 22.845 -13.700 1.00 85.50 97 GLU A O 1
ATOM 742 N N . CYS A 1 98 ? 20.314 22.012 -15.520 1.00 85.88 98 CYS A N 1
ATOM 743 C CA . CYS A 1 98 ? 21.475 21.470 -14.812 1.00 85.88 98 CYS A CA 1
ATOM 744 C C . CYS A 1 98 ? 22.348 22.545 -14.133 1.00 85.88 98 CYS A C 1
ATOM 746 O O . CYS A 1 98 ? 23.183 22.204 -13.297 1.00 85.88 98 CYS A O 1
ATOM 748 N N . THR A 1 99 ? 22.178 23.832 -14.464 1.00 90.06 99 THR A N 1
ATOM 749 C CA . THR A 1 99 ? 22.924 24.936 -13.824 1.00 90.06 99 THR A CA 1
ATOM 750 C C . THR A 1 99 ? 22.253 25.488 -12.563 1.00 90.06 99 THR A C 1
ATOM 752 O O . THR A 1 99 ? 22.849 26.297 -11.848 1.00 90.06 99 THR A O 1
ATOM 755 N N . LEU A 1 100 ? 21.017 25.073 -12.268 1.00 86.19 100 LEU A N 1
ATOM 756 C CA . LEU A 1 100 ? 20.270 25.574 -11.118 1.00 86.19 100 LEU A CA 1
ATOM 757 C C . LEU A 1 100 ? 20.758 24.918 -9.819 1.00 86.19 100 LEU A C 1
ATOM 759 O O . LEU A 1 100 ? 20.878 23.704 -9.713 1.00 86.19 100 LEU A O 1
ATOM 763 N N . LEU A 1 101 ? 20.968 25.733 -8.780 1.00 85.62 101 LEU A N 1
ATOM 764 C CA . LEU A 1 101 ? 21.345 25.265 -7.433 1.00 85.62 101 LEU A CA 1
ATOM 765 C C . LEU A 1 101 ? 20.188 24.612 -6.662 1.00 85.62 101 LEU A C 1
ATOM 767 O O . LEU A 1 101 ? 20.361 24.166 -5.530 1.00 85.62 101 LEU A O 1
ATOM 771 N N . HIS A 1 102 ? 18.991 24.628 -7.237 1.00 72.25 102 HIS A N 1
ATOM 772 C CA . HIS A 1 102 ? 17.776 24.140 -6.613 1.00 72.25 102 HIS A CA 1
ATOM 773 C C . HIS A 1 102 ? 16.915 23.439 -7.659 1.00 72.25 102 HIS A C 1
ATOM 775 O O . HIS A 1 102 ? 16.753 23.926 -8.776 1.00 72.25 102 HIS A O 1
ATOM 781 N N . LEU A 1 103 ? 16.341 22.308 -7.260 1.00 66.00 103 LEU A N 1
ATOM 782 C CA . LEU A 1 103 ? 15.396 21.533 -8.048 1.00 66.00 103 LEU A CA 1
ATOM 783 C C . LEU A 1 103 ? 14.091 21.430 -7.262 1.00 66.00 103 LEU A C 1
ATOM 785 O O . LEU A 1 103 ? 14.101 21.110 -6.073 1.00 66.00 103 LEU A O 1
ATOM 789 N N . VAL A 1 104 ? 12.968 21.674 -7.932 1.00 63.34 104 VAL A N 1
ATOM 790 C CA . VAL A 1 104 ? 11.641 21.378 -7.389 1.00 63.34 104 VAL A CA 1
ATOM 791 C C . VAL A 1 104 ? 11.162 20.087 -8.040 1.00 63.34 104 VAL A C 1
ATOM 793 O O . VAL A 1 104 ? 10.738 20.089 -9.193 1.00 63.34 104 VAL A O 1
ATOM 796 N N . GLY A 1 105 ? 11.265 18.976 -7.311 1.00 58.56 105 GLY A N 1
ATOM 797 C CA . GLY A 1 105 ? 10.669 17.709 -7.723 1.00 58.56 105 GLY A CA 1
ATOM 798 C C . GLY A 1 105 ? 9.160 17.759 -7.509 1.00 58.56 105 GLY A C 1
ATOM 799 O O . GLY A 1 105 ? 8.706 17.858 -6.370 1.00 58.56 105 GLY A O 1
ATOM 800 N N . ILE A 1 106 ? 8.388 17.716 -8.593 1.00 59.31 106 ILE A N 1
ATOM 801 C CA . ILE A 1 106 ? 6.942 17.498 -8.530 1.00 59.31 106 ILE A CA 1
ATOM 802 C C . ILE A 1 106 ? 6.723 16.020 -8.812 1.00 59.31 106 ILE A C 1
ATOM 804 O O . ILE A 1 106 ? 6.731 15.597 -9.964 1.00 59.31 106 ILE A O 1
ATOM 808 N N . ASP A 1 107 ? 6.562 15.246 -7.746 1.00 55.06 107 ASP A N 1
ATOM 809 C CA . ASP A 1 107 ? 6.080 13.879 -7.850 1.00 55.06 107 ASP A CA 1
ATOM 810 C C . ASP A 1 107 ? 4.550 13.904 -7.850 1.00 55.06 107 ASP A C 1
ATOM 812 O O . ASP A 1 107 ? 3.914 14.327 -6.879 1.00 55.06 107 ASP A O 1
ATOM 816 N N . VAL A 1 108 ? 3.956 13.491 -8.965 1.00 55.09 108 VAL A N 1
ATOM 817 C CA . VAL A 1 108 ? 2.548 13.119 -8.990 1.00 55.09 108 VAL A CA 1
ATOM 818 C C . VAL A 1 108 ? 2.554 11.609 -8.859 1.00 55.09 108 VAL A C 1
ATOM 820 O O . VAL A 1 108 ? 2.865 10.916 -9.821 1.00 55.09 108 VAL A O 1
ATOM 823 N N . ASN A 1 109 ? 2.204 11.094 -7.682 1.00 50.62 109 ASN A N 1
ATOM 824 C CA . ASN A 1 109 ? 1.983 9.665 -7.520 1.00 50.62 109 ASN A CA 1
ATOM 825 C C . ASN A 1 109 ? 0.719 9.285 -8.320 1.00 50.62 109 ASN A C 1
ATOM 827 O O . ASN A 1 109 ? -0.404 9.319 -7.814 1.00 50.62 109 ASN A O 1
ATOM 831 N N . VAL A 1 110 ? 0.895 9.023 -9.620 1.00 49.78 110 VAL A N 1
ATOM 832 C CA . VAL A 1 110 ? -0.172 8.595 -10.537 1.00 49.78 110 VAL A CA 1
ATOM 833 C C . VAL A 1 110 ? -0.396 7.088 -10.443 1.00 49.78 110 VAL A C 1
ATOM 835 O O . VAL A 1 110 ? -1.361 6.611 -11.034 1.00 49.78 110 VAL A O 1
ATOM 838 N N . ALA A 1 111 ? 0.417 6.346 -9.672 1.00 48.12 111 ALA A N 1
ATOM 839 C CA . ALA A 1 111 ? 0.322 4.885 -9.570 1.00 48.12 111 ALA A CA 1
ATOM 840 C C . ALA A 1 111 ? -1.109 4.418 -9.248 1.00 48.12 111 ALA A C 1
ATOM 842 O O . ALA A 1 111 ? -1.528 3.350 -9.679 1.00 48.12 111 ALA A O 1
ATOM 843 N N . PHE A 1 112 ? -1.900 5.281 -8.595 1.00 51.59 112 PHE A N 1
ATOM 844 C CA . PHE A 1 112 ? -3.305 5.026 -8.295 1.00 51.59 112 PHE A CA 1
ATOM 845 C C . PHE A 1 112 ? -4.260 6.160 -8.700 1.00 51.59 112 PHE A C 1
ATOM 847 O O . PHE A 1 112 ? -5.447 6.069 -8.408 1.00 51.59 112 PHE A O 1
ATOM 854 N N . ALA A 1 113 ? -3.816 7.230 -9.374 1.00 42.62 113 ALA A N 1
ATOM 855 C CA . ALA A 1 113 ? -4.654 8.423 -9.590 1.00 42.62 113 ALA A CA 1
ATOM 856 C C . ALA A 1 113 ? -5.847 8.184 -10.532 1.00 42.62 113 ALA A C 1
ATOM 858 O O . ALA A 1 113 ? -6.914 8.758 -10.319 1.00 42.62 113 ALA A O 1
ATOM 859 N N . ALA A 1 114 ? -5.710 7.289 -11.518 1.00 44.72 114 ALA A N 1
ATOM 860 C CA . ALA A 1 114 ? -6.839 6.852 -12.346 1.00 44.72 114 ALA A CA 1
ATOM 861 C C . ALA A 1 114 ? -7.894 6.063 -11.539 1.00 44.72 114 ALA A C 1
ATOM 863 O O . ALA A 1 114 ? -9.044 5.963 -11.959 1.00 44.72 114 ALA A O 1
ATOM 864 N N . GLY A 1 115 ? -7.518 5.548 -10.362 1.00 42.56 115 GLY A N 1
ATOM 865 C CA . GLY A 1 115 ? -8.400 4.862 -9.427 1.00 42.56 115 GLY A CA 1
ATOM 866 C C . GLY A 1 115 ? -8.788 5.687 -8.199 1.00 42.56 115 GLY A C 1
ATOM 867 O O . GLY A 1 115 ? -9.823 5.408 -7.629 1.00 42.56 115 GLY A O 1
ATOM 868 N N . ALA A 1 116 ? -8.046 6.711 -7.775 1.00 51.16 116 ALA A N 1
ATOM 869 C CA . ALA A 1 116 ? -8.109 7.235 -6.401 1.00 51.16 116 ALA A CA 1
ATOM 870 C C . ALA A 1 116 ? -9.500 7.701 -5.916 1.00 51.16 116 ALA A C 1
ATOM 872 O O . ALA A 1 116 ? -9.794 7.589 -4.731 1.00 51.16 116 ALA A O 1
ATOM 873 N N . ASN A 1 117 ? -10.379 8.176 -6.809 1.00 49.44 117 ASN A N 1
ATOM 874 C CA . ASN A 1 117 ? -11.756 8.552 -6.445 1.00 49.44 117 ASN A CA 1
ATOM 875 C C . ASN A 1 117 ? -12.751 7.371 -6.395 1.00 49.44 117 ASN A C 1
ATOM 877 O O . ASN A 1 117 ? -13.855 7.541 -5.886 1.00 49.44 117 ASN A O 1
ATOM 881 N N . GLY A 1 118 ? -12.398 6.199 -6.932 1.00 52.53 118 GLY A N 1
ATOM 882 C CA . GLY A 1 118 ? -13.251 5.001 -6.993 1.00 52.53 118 GLY A CA 1
ATOM 883 C C . GLY A 1 118 ? -12.551 3.691 -6.609 1.00 52.53 118 GLY A C 1
ATOM 884 O O . GLY A 1 118 ? -13.149 2.624 -6.734 1.00 52.53 118 GLY A O 1
ATOM 885 N N . LEU A 1 119 ? -11.294 3.756 -6.166 1.00 56.84 119 LEU A N 1
ATOM 886 C CA . LEU A 1 119 ? -10.481 2.613 -5.786 1.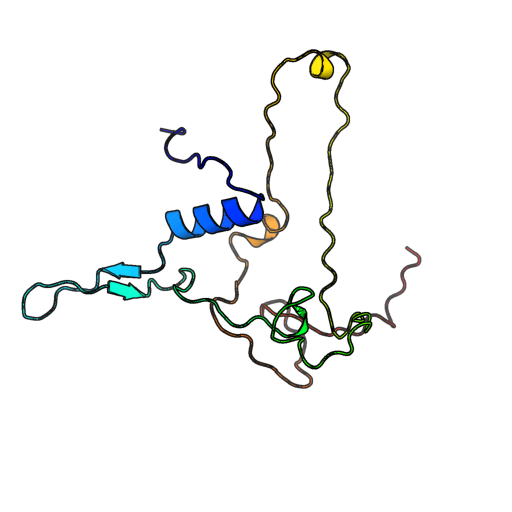00 56.84 119 LEU A CA 1
ATOM 887 C C . LEU A 1 119 ? -10.990 2.123 -4.440 1.00 56.84 119 LEU A C 1
ATOM 889 O O . LEU A 1 119 ? -10.803 2.764 -3.406 1.00 56.84 119 LEU A O 1
ATOM 893 N N . ILE A 1 120 ? -11.662 0.980 -4.472 1.00 60.25 120 ILE A N 1
ATOM 894 C CA . ILE A 1 120 ? -12.062 0.277 -3.265 1.00 60.25 120 ILE A CA 1
ATOM 895 C C . ILE A 1 120 ? -10.778 -0.274 -2.654 1.00 60.25 120 ILE A C 1
ATOM 897 O O . ILE A 1 120 ? -10.143 -1.154 -3.225 1.00 60.25 120 ILE A O 1
ATOM 901 N N . VAL A 1 121 ? -10.376 0.272 -1.512 1.00 65.81 121 VAL A N 1
ATOM 902 C CA . VAL A 1 121 ? -9.220 -0.207 -0.752 1.00 65.81 121 VAL A CA 1
ATOM 903 C C . VAL A 1 121 ? -9.685 -1.161 0.343 1.00 65.81 121 VAL A C 1
ATOM 905 O O . VAL A 1 121 ? -10.672 -0.902 1.036 1.00 65.81 121 VAL A O 1
ATOM 908 N N . GLY A 1 122 ? -8.983 -2.282 0.504 1.00 66.88 122 GLY A N 1
ATOM 909 C CA . GLY A 1 122 ? -9.199 -3.180 1.634 1.00 66.88 122 GLY A CA 1
ATOM 910 C C . GLY A 1 122 ? -8.698 -2.524 2.920 1.00 66.88 122 GLY A C 1
ATOM 911 O O . GLY A 1 122 ? -7.504 -2.300 3.068 1.00 66.88 122 GLY A O 1
ATOM 912 N N . LEU A 1 123 ? -9.602 -2.203 3.848 1.00 71.44 123 LEU A N 1
ATOM 913 C CA . LEU A 1 123 ? -9.264 -1.596 5.148 1.00 71.44 123 LEU A CA 1
ATOM 914 C C . LEU A 1 123 ? -9.117 -2.630 6.280 1.00 71.44 123 LEU A C 1
ATOM 916 O O . LEU A 1 123 ? -8.976 -2.261 7.444 1.00 71.44 123 LEU A O 1
ATOM 920 N N . GLY A 1 124 ? -9.198 -3.920 5.954 1.00 73.94 124 GLY A N 1
ATOM 921 C CA . GLY A 1 124 ? -9.199 -5.019 6.916 1.00 73.94 124 GLY A CA 1
ATOM 922 C C . GLY A 1 124 ? -8.356 -6.202 6.459 1.00 73.94 124 GLY A C 1
ATOM 923 O O . GLY A 1 124 ? -7.771 -6.181 5.378 1.00 73.94 124 GLY A O 1
ATOM 924 N N . ALA A 1 125 ? -8.296 -7.230 7.308 1.00 77.69 125 ALA A N 1
ATOM 925 C CA . ALA A 1 125 ? -7.486 -8.417 7.059 1.00 77.69 125 ALA A CA 1
ATOM 926 C C . ALA A 1 125 ? -7.935 -9.166 5.791 1.00 77.69 125 ALA A C 1
ATOM 928 O O . ALA A 1 125 ? -9.142 -9.290 5.542 1.00 77.69 125 ALA A O 1
ATOM 929 N N . PRO A 1 126 ? -6.987 -9.700 5.002 1.00 81.00 126 PRO A N 1
ATOM 930 C CA . PRO A 1 126 ? -7.305 -10.473 3.815 1.00 81.00 126 PRO A CA 1
ATOM 931 C C . PRO A 1 126 ? -8.017 -11.772 4.202 1.00 81.00 126 PRO A C 1
ATOM 933 O O . PRO A 1 126 ? -7.680 -12.431 5.185 1.00 81.00 126 PRO A O 1
ATOM 936 N N . THR A 1 127 ? -8.995 -12.172 3.391 1.00 83.06 127 THR A N 1
ATOM 937 C CA . THR A 1 127 ? -9.656 -13.477 3.516 1.00 83.06 127 THR A CA 1
ATOM 938 C C . THR A 1 127 ? -9.189 -14.381 2.385 1.00 83.06 127 THR A C 1
ATOM 940 O O . THR A 1 127 ? -9.327 -14.037 1.214 1.00 83.06 127 THR A O 1
ATOM 943 N N . HIS A 1 128 ? -8.650 -15.553 2.720 1.00 82.88 128 HIS A N 1
ATOM 944 C CA . HIS A 1 128 ? -8.226 -16.519 1.711 1.00 82.88 128 HIS A CA 1
ATOM 945 C C . HIS A 1 128 ? -9.429 -17.292 1.158 1.00 82.88 128 HIS A C 1
ATOM 947 O O . HIS A 1 128 ? -10.136 -17.978 1.900 1.00 82.88 128 HIS A O 1
ATOM 953 N N . VAL A 1 129 ? -9.631 -17.215 -0.157 1.00 84.19 129 VAL A N 1
ATOM 954 C CA . VAL A 1 129 ? -10.709 -17.908 -0.874 1.00 84.19 129 VAL A CA 1
ATOM 955 C C . VAL A 1 129 ? -10.098 -18.859 -1.901 1.00 84.19 129 VAL A C 1
ATOM 957 O O . VAL A 1 129 ? -9.181 -18.491 -2.629 1.00 84.19 129 VAL A O 1
ATOM 960 N N . LYS A 1 130 ? -10.605 -20.096 -1.970 1.00 82.56 130 LYS A N 1
ATOM 961 C CA . LYS A 1 130 ? -10.156 -21.097 -2.950 1.00 82.56 130 LYS A CA 1
ATOM 962 C C . LYS A 1 130 ? -10.978 -20.990 -4.232 1.00 82.56 130 LYS A C 1
ATOM 964 O O . LYS A 1 130 ? -12.201 -21.014 -4.157 1.00 82.56 130 LYS A O 1
ATOM 969 N N . ALA A 1 131 ? -10.296 -20.934 -5.379 1.00 81.00 131 ALA A N 1
ATOM 970 C CA . ALA A 1 131 ? -10.898 -20.837 -6.713 1.00 81.00 131 ALA A CA 1
ATOM 971 C C . ALA A 1 131 ? -11.994 -19.747 -6.838 1.00 81.00 131 ALA A C 1
ATOM 973 O O . ALA A 1 131 ? -13.111 -20.055 -7.262 1.00 81.00 131 ALA A O 1
ATOM 974 N N . PRO A 1 132 ? -11.718 -18.485 -6.447 1.00 83.00 132 PRO A N 1
ATOM 975 C CA . PRO A 1 132 ? -12.685 -17.411 -6.625 1.00 83.00 132 PRO A CA 1
ATOM 976 C C . PRO A 1 132 ? -12.862 -17.099 -8.119 1.00 83.00 132 PRO A C 1
ATOM 978 O O . PRO A 1 132 ? -11.913 -17.167 -8.899 1.00 83.00 132 PRO A O 1
ATOM 981 N N . VAL A 1 133 ? -14.077 -16.723 -8.521 1.00 82.88 133 VAL A N 1
ATOM 982 C CA . VAL A 1 133 ? -14.300 -16.103 -9.835 1.00 82.88 133 VAL A CA 1
ATOM 983 C C . VAL A 1 133 ? -13.689 -14.703 -9.791 1.00 82.88 133 VAL A C 1
ATOM 985 O O . VAL A 1 133 ? -13.947 -13.966 -8.841 1.00 82.88 133 VAL A O 1
ATOM 988 N N . PHE A 1 134 ? -12.871 -14.349 -10.788 1.00 81.06 134 PHE A N 1
ATOM 989 C CA . PHE A 1 134 ? -12.241 -13.029 -10.857 1.00 81.06 134 PHE A CA 1
ATOM 990 C C . PHE A 1 134 ? -13.300 -11.920 -10.883 1.00 81.06 134 PHE A C 1
ATOM 992 O O . PHE A 1 134 ? -14.166 -11.910 -11.760 1.00 81.06 134 PHE A O 1
ATOM 999 N N . ASP A 1 135 ? -13.206 -10.985 -9.938 1.00 81.38 135 ASP A N 1
ATOM 1000 C CA . ASP A 1 135 ? -14.044 -9.790 -9.878 1.00 81.38 135 ASP A CA 1
ATOM 1001 C C . ASP A 1 135 ? -13.147 -8.541 -9.898 1.00 81.38 135 ASP A C 1
ATOM 1003 O O . ASP A 1 135 ? -12.480 -8.257 -8.901 1.00 81.38 135 ASP A O 1
ATOM 1007 N N . PRO A 1 136 ? -13.141 -7.756 -10.993 1.00 74.44 136 PRO A N 1
ATOM 1008 C CA . PRO A 1 136 ? -12.308 -6.560 -11.099 1.00 74.44 136 PRO A CA 1
ATOM 1009 C C . PRO A 1 136 ? -12.692 -5.452 -10.106 1.00 74.44 136 PRO A C 1
ATOM 1011 O O . PRO A 1 136 ? -11.962 -4.469 -9.985 1.00 74.44 136 PRO A O 1
ATOM 1014 N N . LYS A 1 137 ? -13.837 -5.562 -9.418 1.00 77.25 137 LYS A N 1
ATOM 1015 C CA . LYS A 1 137 ? -14.276 -4.604 -8.393 1.00 77.25 137 LYS A CA 1
ATOM 1016 C C . LYS A 1 137 ? -13.892 -5.019 -6.977 1.00 77.25 137 LYS A C 1
ATOM 1018 O O . LYS A 1 137 ? -14.026 -4.202 -6.067 1.00 77.25 137 LYS A O 1
ATOM 1023 N N . LEU A 1 138 ? -13.452 -6.258 -6.770 1.00 78.69 138 LEU A N 1
ATOM 1024 C CA . LEU A 1 138 ? -13.055 -6.737 -5.454 1.00 78.69 138 LEU A CA 1
ATOM 1025 C C . LEU A 1 138 ? -11.536 -6.539 -5.281 1.00 78.69 138 LEU A C 1
ATOM 1027 O O . LEU A 1 138 ? -10.752 -7.173 -5.992 1.00 78.69 138 LEU A O 1
ATOM 1031 N N . PRO A 1 139 ? -11.087 -5.668 -4.355 1.00 74.44 139 PRO A N 1
ATOM 1032 C CA . PRO A 1 139 ? -9.663 -5.515 -4.088 1.00 74.44 139 PRO A CA 1
ATOM 1033 C C . PRO A 1 139 ? -9.070 -6.803 -3.521 1.00 74.44 139 PRO A C 1
ATOM 1035 O O . PRO A 1 139 ? -9.649 -7.430 -2.633 1.00 74.44 139 PRO A O 1
ATOM 1038 N N . GLY A 1 140 ? -7.890 -7.171 -4.009 1.00 75.38 140 GLY A N 1
ATOM 1039 C CA . GLY A 1 140 ? -7.152 -8.320 -3.505 1.00 75.38 140 GLY A CA 1
ATOM 1040 C C . GLY A 1 140 ? -6.003 -8.732 -4.415 1.00 75.38 140 GLY A C 1
ATOM 1041 O O . GLY A 1 140 ? -5.846 -8.221 -5.524 1.00 75.38 140 GLY A O 1
ATOM 1042 N N . SER A 1 141 ? -5.219 -9.688 -3.927 1.00 74.44 141 SER A N 1
ATOM 1043 C CA . SER A 1 141 ? -4.213 -10.403 -4.705 1.00 74.44 141 SER A CA 1
ATOM 1044 C C . SER A 1 141 ? -4.867 -11.605 -5.395 1.00 74.44 141 SER A C 1
ATOM 1046 O O . SER A 1 141 ? -5.418 -12.484 -4.729 1.00 74.44 141 SER A O 1
ATOM 1048 N N . TRP A 1 142 ? -4.817 -11.647 -6.729 1.00 78.00 142 TRP A N 1
ATOM 1049 C CA . TRP A 1 142 ? -5.478 -12.670 -7.545 1.00 78.00 142 TRP A CA 1
ATOM 1050 C C . TRP A 1 142 ? -4.452 -13.518 -8.288 1.00 78.00 142 TRP A C 1
ATOM 1052 O O . TRP A 1 142 ? -3.607 -12.985 -9.005 1.00 78.00 142 TRP A O 1
ATOM 1062 N N . LEU A 1 143 ? -4.556 -14.843 -8.173 1.00 73.62 143 LEU A N 1
ATOM 1063 C CA . LEU A 1 143 ? -3.815 -15.745 -9.047 1.00 73.62 143 LEU A CA 1
ATOM 1064 C C . LEU A 1 143 ? -4.582 -15.884 -10.365 1.00 73.62 143 LEU A C 1
ATOM 1066 O O . LEU A 1 143 ? -5.642 -16.509 -10.404 1.00 73.62 143 LEU A O 1
ATOM 1070 N N . VAL A 1 144 ? -4.044 -15.297 -11.432 1.00 71.12 144 VAL A N 1
ATOM 1071 C CA . VAL A 1 144 ? -4.603 -15.389 -12.785 1.00 71.12 144 VAL A CA 1
ATOM 1072 C C . VAL A 1 144 ? -3.626 -16.155 -13.669 1.00 71.12 144 VAL A C 1
ATOM 1074 O O . VAL A 1 144 ? -2.444 -15.824 -13.729 1.00 71.12 144 VAL A O 1
ATOM 1077 N N . ASP A 1 145 ? -4.118 -17.182 -14.358 1.00 73.00 145 ASP A N 1
ATOM 1078 C CA . ASP A 1 145 ? -3.340 -17.898 -15.366 1.00 73.00 145 ASP A CA 1
ATOM 1079 C C . ASP A 1 145 ? -3.393 -17.135 -16.693 1.00 73.00 145 ASP A C 1
ATOM 1081 O O . ASP A 1 145 ? -4.425 -17.120 -17.359 1.00 73.00 145 ASP A O 1
ATOM 1085 N N . LEU A 1 146 ? -2.283 -16.500 -17.073 1.00 69.94 146 LEU A N 1
ATOM 1086 C CA . LEU A 1 146 ? -2.137 -15.759 -18.331 1.00 69.94 146 LEU A CA 1
ATOM 1087 C C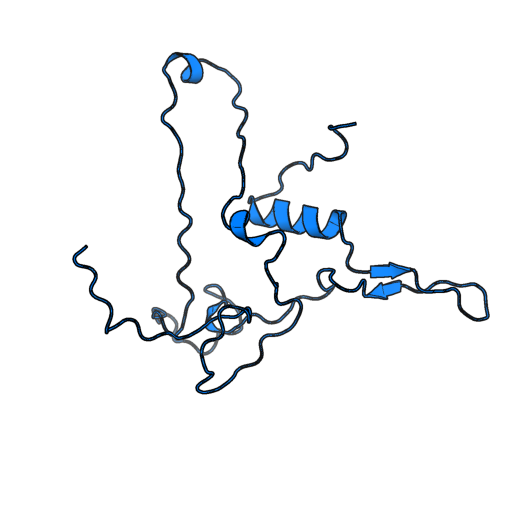 . LEU A 1 146 ? -1.432 -16.570 -19.428 1.00 69.94 146 LEU A C 1
ATOM 1089 O O . LEU A 1 146 ? -1.114 -16.015 -20.476 1.00 69.94 146 LEU A O 1
ATOM 1093 N N . SER A 1 147 ? -1.197 -17.874 -19.234 1.00 74.69 147 SER A N 1
ATOM 1094 C CA . SER A 1 147 ? -0.494 -18.729 -20.211 1.00 74.69 147 SER A CA 1
ATOM 1095 C C . SER A 1 147 ? -1.165 -18.804 -21.590 1.00 74.69 147 SER A C 1
ATOM 1097 O O . SER A 1 147 ? -0.549 -19.234 -22.562 1.00 74.69 147 SER A O 1
ATOM 1099 N N . HIS A 1 148 ? -2.420 -18.368 -21.683 1.00 74.38 148 HIS A N 1
ATOM 1100 C CA . HIS A 1 148 ? -3.217 -18.320 -22.902 1.00 74.38 148 HIS A CA 1
ATOM 1101 C C . HIS A 1 148 ? -3.152 -16.969 -23.644 1.00 74.38 148 HIS A C 1
ATOM 1103 O O . HIS A 1 148 ? -3.772 -16.838 -24.699 1.00 74.38 148 HIS A O 1
ATOM 1109 N N . VAL A 1 149 ? -2.458 -15.959 -23.105 1.00 75.94 149 VAL A N 1
ATOM 1110 C CA . VAL A 1 149 ? -2.349 -14.622 -23.712 1.00 75.94 149 VAL A CA 1
ATO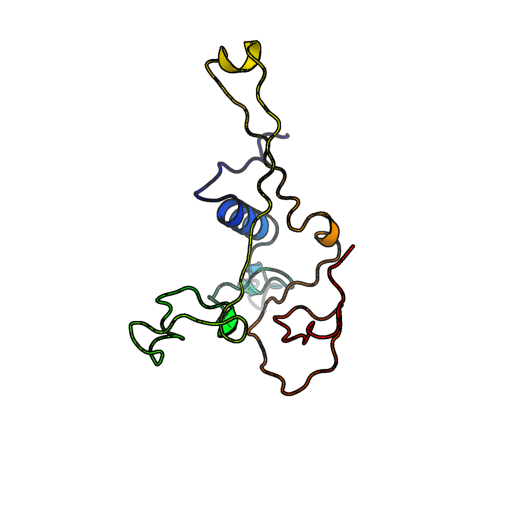M 1111 C C . VAL A 1 149 ? -1.161 -14.578 -24.676 1.00 75.94 149 VAL A C 1
ATOM 1113 O O . VAL A 1 149 ? -0.033 -14.884 -24.299 1.00 75.94 149 VAL A O 1
ATOM 1116 N N . ASP A 1 150 ? -1.412 -14.171 -25.922 1.00 69.75 150 ASP A N 1
ATOM 1117 C CA . ASP A 1 150 ? -0.368 -13.937 -26.924 1.00 69.75 150 ASP A CA 1
ATOM 1118 C C . ASP A 1 150 ? 0.286 -12.563 -26.699 1.00 69.75 150 ASP A C 1
ATOM 1120 O O . ASP A 1 150 ? -0.395 -11.538 -26.658 1.00 69.75 150 ASP A O 1
ATOM 1124 N N . LEU A 1 151 ? 1.609 -12.554 -26.528 1.00 71.44 151 LEU A N 1
ATOM 1125 C CA . LEU A 1 151 ? 2.414 -11.363 -26.236 1.00 71.44 151 LEU A CA 1
ATOM 1126 C C . LEU A 1 151 ? 3.137 -10.806 -27.476 1.00 71.44 151 LEU A C 1
ATOM 1128 O O . LEU A 1 151 ? 3.969 -9.915 -27.339 1.00 71.44 151 LEU A O 1
ATOM 1132 N N . SER A 1 152 ? 2.858 -11.322 -28.676 1.00 65.69 152 SER A N 1
ATOM 1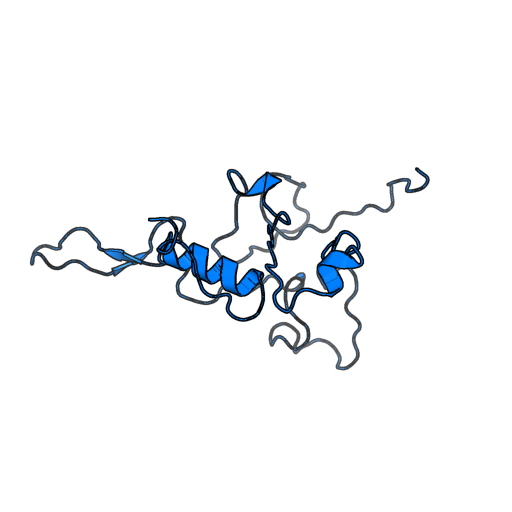133 C CA . SER A 1 152 ? 3.561 -10.953 -29.919 1.00 65.69 152 SER A CA 1
ATOM 1134 C C . SER A 1 152 ? 3.095 -9.647 -30.595 1.00 65.69 152 SER A C 1
ATOM 1136 O O . SER A 1 152 ? 3.340 -9.454 -31.787 1.00 65.69 152 SER A O 1
ATOM 1138 N N . GLY A 1 153 ? 2.433 -8.756 -29.848 1.00 42.81 153 GLY A N 1
ATOM 1139 C CA . GLY A 1 153 ? 1.916 -7.468 -30.336 1.00 42.81 153 GLY A CA 1
ATOM 1140 C C . GLY A 1 153 ? 2.972 -6.405 -30.614 1.00 42.81 153 GLY A C 1
ATOM 1141 O O . GLY A 1 153 ? 4.012 -6.392 -29.920 1.00 42.81 153 GLY A O 1
#

Foldseek 3Di:
DVVVLDDDDDDDPVVVVLVSLCVVQPQWDWDQQDPVRDTDTDGGPPGAHPDDADDDQQDADPPRPSCVPPPPPDDQDVVRHDDDDDPDDDDDDDPVRVPDPDDDDDDDPVVCVVCPVPQDDDRHYDDDDDPDDDDPNDDDDDDDDCVVPDPPD

pLDDT: mean 74.0, std 13.73, range [32.09, 92.06]